Protein AF-A0A0C1N608-F1 (afdb_monomer_lite)

Radius of gyration: 26.06 Å; chains: 1; bounding box: 68×28×76 Å

pLDDT: mean 88.12, std 13.04, range [42.34, 97.75]

Secondary structure (DSSP, 8-state):
--SHHHHHHHHHHHHHT-HHHHHHHHHHHHS---HHHHHHHHHTT-HHHHHHHHHHHHHHHHHHHHHHTT-TT-----TTSHHHHHHHHHHTTPPPPHHHHHHHHHTT-HHHHHHHHHHHHHHHHHHHHHHHHTT-TT-----TTSHHHHHHHHHHTTPPPPHHHHHHH-

Organism: NCBI:txid1479485

Structure (mmCIF, N/CA/C/O backbone):
data_AF-A0A0C1N608-F1
#
_entry.id   AF-A0A0C1N608-F1
#
loop_
_atom_site.group_PDB
_atom_site.id
_atom_site.type_symbol
_atom_site.label_atom_id
_atom_site.label_alt_id
_atom_site.label_comp_id
_atom_site.label_asym_id
_atom_site.label_entity_id
_atom_site.label_seq_id
_atom_site.pdbx_PDB_ins_code
_atom_site.Cartn_x
_atom_site.Cartn_y
_atom_site.Cartn_z
_atom_site.occupancy
_atom_site.B_iso_or_equiv
_atom_site.auth_seq_id
_atom_site.auth_comp_id
_atom_site.auth_asym_id
_atom_site.auth_atom_id
_atom_site.pdbx_PDB_model_num
ATOM 1 N N . MET A 1 1 ? 50.175 -2.760 -46.687 1.00 42.34 1 MET A N 1
ATOM 2 C CA . MET A 1 1 ? 48.705 -2.755 -46.517 1.00 42.34 1 MET A CA 1
ATOM 3 C C . MET A 1 1 ? 48.323 -3.323 -45.147 1.00 42.34 1 MET A C 1
ATOM 5 O O . MET A 1 1 ? 47.854 -4.443 -45.086 1.00 42.34 1 MET A O 1
ATOM 9 N N . ILE A 1 2 ? 48.534 -2.587 -44.047 1.00 48.12 2 ILE A N 1
ATOM 10 C CA . ILE A 1 2 ? 47.908 -2.868 -42.734 1.00 48.12 2 ILE A CA 1
ATOM 11 C C . ILE A 1 2 ? 47.772 -1.521 -42.003 1.00 48.12 2 ILE A C 1
ATOM 13 O O . ILE A 1 2 ? 48.530 -1.207 -41.098 1.00 48.12 2 ILE A O 1
ATOM 17 N N . SER A 1 3 ? 46.883 -0.650 -42.475 1.00 51.06 3 SER A N 1
ATOM 18 C CA . SER A 1 3 ? 46.590 0.629 -41.795 1.00 51.06 3 SER A CA 1
ATOM 19 C C . SER A 1 3 ? 45.086 0.836 -41.568 1.00 51.06 3 SER A C 1
ATOM 21 O O . SER A 1 3 ? 44.701 1.569 -40.665 1.00 51.06 3 SER A O 1
ATOM 23 N N . GLY A 1 4 ? 44.231 0.085 -42.275 1.00 46.41 4 GLY A N 1
ATOM 24 C CA . GLY A 1 4 ? 42.777 0.117 -42.088 1.00 46.41 4 GLY A CA 1
ATOM 25 C C . GLY A 1 4 ? 42.287 -0.533 -40.787 1.00 46.41 4 GLY A C 1
ATOM 26 O O . GLY A 1 4 ? 41.421 0.031 -40.135 1.00 46.41 4 GLY A O 1
ATOM 27 N N . CYS A 1 5 ? 42.855 -1.665 -40.344 1.00 47.38 5 CYS A N 1
ATOM 28 C CA . CYS A 1 5 ? 42.335 -2.367 -39.155 1.00 47.38 5 CYS A CA 1
ATOM 29 C C . CYS A 1 5 ? 42.515 -1.588 -37.841 1.00 47.38 5 CYS A C 1
ATOM 31 O O . CYS A 1 5 ? 41.663 -1.678 -36.965 1.00 47.38 5 CYS A O 1
ATOM 33 N N . SER A 1 6 ? 43.587 -0.802 -37.696 1.00 50.84 6 SER A N 1
ATOM 34 C CA . SER A 1 6 ? 43.876 -0.062 -36.454 1.00 50.84 6 SER A CA 1
ATOM 35 C C . SER A 1 6 ? 42.836 1.029 -36.166 1.00 50.84 6 SER A C 1
ATOM 37 O O . SER A 1 6 ? 42.418 1.212 -35.026 1.00 50.84 6 SER A O 1
ATOM 39 N N . HIS A 1 7 ? 42.350 1.711 -37.208 1.00 52.78 7 HIS A N 1
ATOM 40 C CA . HIS A 1 7 ? 41.366 2.784 -37.060 1.00 52.78 7 HIS A CA 1
ATOM 41 C C . HIS A 1 7 ? 39.983 2.263 -36.647 1.00 52.78 7 HIS A C 1
ATOM 43 O O . HIS A 1 7 ? 39.346 2.855 -35.779 1.00 52.78 7 HIS A O 1
ATOM 49 N N . TYR A 1 8 ? 39.554 1.128 -37.209 1.00 49.97 8 TYR A N 1
ATOM 50 C CA . TYR A 1 8 ? 38.302 0.472 -36.821 1.00 49.97 8 TYR A CA 1
ATOM 51 C C . TYR A 1 8 ? 38.363 -0.072 -35.391 1.00 49.97 8 TYR A C 1
ATOM 53 O O . TYR A 1 8 ? 37.430 0.144 -34.626 1.00 49.97 8 TYR A O 1
ATOM 61 N N . TRP A 1 9 ? 39.477 -0.695 -34.990 1.00 48.28 9 TRP A N 1
ATOM 62 C CA . TRP A 1 9 ? 39.659 -1.168 -33.613 1.00 48.28 9 TRP A CA 1
ATOM 63 C C . TRP A 1 9 ? 39.691 -0.028 -32.592 1.00 48.28 9 TRP A C 1
ATOM 65 O O . TRP A 1 9 ? 39.096 -0.158 -31.528 1.00 48.28 9 TRP A O 1
ATOM 75 N N . ASN A 1 10 ? 40.335 1.098 -32.907 1.00 53.41 10 ASN A N 1
ATOM 76 C CA . ASN A 1 10 ? 40.374 2.255 -32.010 1.00 53.41 10 ASN A CA 1
ATOM 77 C C . ASN A 1 10 ? 39.026 2.986 -31.929 1.00 53.41 10 ASN A C 1
ATOM 79 O O . ASN A 1 10 ? 38.662 3.434 -30.847 1.00 53.41 10 ASN A O 1
ATOM 83 N N . SER A 1 11 ? 38.266 3.059 -33.029 1.00 53.66 11 SER A N 1
ATOM 84 C CA . SER A 1 11 ? 36.891 3.579 -33.014 1.00 53.66 11 SER A CA 1
ATOM 85 C C . SER A 1 11 ? 35.985 2.700 -32.152 1.00 53.66 11 SER A C 1
ATOM 87 O O . SER A 1 11 ? 35.368 3.194 -31.220 1.00 53.66 11 SER A O 1
ATOM 89 N N . PHE A 1 12 ? 36.004 1.381 -32.375 1.00 51.09 12 PHE A N 1
ATOM 90 C CA . PHE A 1 12 ? 35.199 0.422 -31.614 1.00 51.09 12 PHE A CA 1
ATOM 91 C C . PHE A 1 12 ? 35.572 0.409 -30.121 1.00 51.09 12 PHE A C 1
ATOM 93 O O . PHE A 1 12 ? 34.712 0.321 -29.251 1.00 51.09 12 PHE A O 1
ATOM 100 N N . LYS A 1 13 ? 36.865 0.547 -29.798 1.00 51.59 13 LYS A N 1
ATOM 101 C CA . LYS A 1 13 ? 37.354 0.627 -28.414 1.00 51.59 13 LYS A CA 1
ATOM 102 C C . LYS A 1 13 ? 36.967 1.942 -27.732 1.00 51.59 13 LYS A C 1
ATOM 104 O O . LYS A 1 13 ? 36.634 1.913 -26.551 1.00 51.59 13 LYS A O 1
ATOM 109 N N . ASN A 1 14 ? 36.977 3.066 -28.451 1.00 54.94 14 ASN A N 1
ATOM 110 C CA . ASN A 1 14 ? 36.457 4.344 -27.950 1.00 54.94 14 ASN A CA 1
ATOM 111 C C . ASN A 1 14 ? 34.937 4.314 -27.739 1.00 54.94 14 ASN A C 1
ATOM 113 O O . ASN A 1 14 ? 34.469 4.875 -26.753 1.00 54.94 14 ASN A O 1
ATOM 117 N N . ASP A 1 15 ? 34.188 3.614 -28.594 1.00 53.94 15 ASP A N 1
ATOM 118 C CA . ASP A 1 15 ? 32.735 3.460 -28.451 1.00 53.94 15 ASP A CA 1
ATOM 119 C C . ASP A 1 15 ? 32.360 2.605 -27.226 1.00 53.94 15 ASP A C 1
ATOM 121 O O . ASP A 1 15 ? 31.446 2.963 -26.490 1.00 53.94 15 ASP A O 1
ATOM 125 N N . ILE A 1 16 ? 33.115 1.536 -26.927 1.00 53.00 16 ILE A N 1
ATOM 126 C CA . ILE A 1 16 ? 32.916 0.711 -25.713 1.00 53.00 16 ILE A CA 1
ATOM 127 C C . ILE A 1 16 ? 33.432 1.418 -24.445 1.00 53.00 16 ILE A C 1
ATOM 129 O O . ILE A 1 16 ? 32.954 1.153 -23.344 1.00 53.00 16 ILE A O 1
ATOM 133 N N . SER A 1 17 ? 34.401 2.330 -24.584 1.00 59.66 17 SER A N 1
ATOM 134 C CA . SER A 1 17 ? 34.925 3.128 -23.464 1.00 59.66 17 SER A CA 1
ATOM 135 C C . SER A 1 17 ? 34.039 4.332 -23.135 1.00 59.66 17 SER A C 1
ATOM 137 O O . SER A 1 17 ? 34.323 5.047 -22.176 1.00 59.66 17 SER A O 1
ATOM 139 N N . ASN A 1 18 ? 32.983 4.571 -23.920 1.00 80.06 18 ASN A N 1
ATOM 140 C CA . ASN A 1 18 ? 31.994 5.595 -23.639 1.00 80.06 18 ASN A CA 1
ATOM 141 C C . ASN A 1 18 ? 31.070 5.108 -22.507 1.00 80.06 18 ASN A C 1
ATOM 143 O O . ASN A 1 18 ? 30.317 4.151 -22.717 1.00 80.06 18 ASN A O 1
ATOM 147 N N . PRO A 1 19 ? 31.068 5.765 -21.330 1.00 83.88 19 PRO A N 1
ATOM 148 C CA . PRO A 1 19 ? 30.189 5.386 -20.227 1.00 83.88 19 PRO A CA 1
ATOM 149 C C . PRO A 1 19 ? 28.715 5.339 -20.640 1.00 83.88 19 PRO A C 1
ATOM 151 O O . PRO A 1 19 ? 27.986 4.468 -20.180 1.00 83.88 19 PRO A O 1
ATOM 154 N N . LEU A 1 20 ? 28.288 6.196 -21.578 1.00 87.06 20 LEU A N 1
ATOM 155 C CA . LEU A 1 20 ? 26.924 6.184 -22.104 1.00 87.06 20 LEU A CA 1
ATOM 156 C C . LEU A 1 20 ? 26.579 4.859 -22.792 1.00 87.06 20 LEU A C 1
ATOM 158 O O . LEU A 1 20 ? 25.493 4.331 -22.581 1.00 87.06 20 LEU A O 1
ATOM 162 N N . PHE A 1 21 ? 27.487 4.304 -23.599 1.00 86.44 21 PHE A N 1
ATOM 163 C CA . PHE A 1 21 ? 27.240 3.036 -24.288 1.00 86.44 21 PHE A CA 1
ATOM 164 C C . PHE A 1 21 ? 27.096 1.887 -23.288 1.00 86.44 21 PHE A C 1
ATOM 166 O O . PHE A 1 21 ? 26.154 1.104 -23.386 1.00 86.44 21 PHE A O 1
ATOM 173 N N . ALA A 1 22 ? 27.986 1.823 -22.292 1.00 87.62 22 ALA A N 1
ATOM 174 C CA . ALA A 1 22 ? 27.921 0.817 -21.236 1.00 87.62 22 ALA A CA 1
ATOM 175 C C . ALA A 1 22 ? 26.617 0.919 -20.423 1.00 87.62 22 ALA A C 1
ATOM 177 O O . ALA A 1 22 ? 25.957 -0.094 -20.193 1.00 87.62 22 ALA A O 1
ATOM 178 N N . ILE A 1 23 ? 26.214 2.141 -20.058 1.00 89.50 23 ILE A N 1
ATOM 179 C CA . ILE A 1 23 ? 24.970 2.419 -19.330 1.00 89.50 23 ILE A CA 1
ATOM 180 C C . ILE A 1 23 ? 23.744 1.995 -20.148 1.00 89.50 23 ILE A C 1
ATOM 182 O O . ILE A 1 23 ? 22.886 1.279 -19.639 1.00 89.50 23 ILE A O 1
ATOM 186 N N . LEU A 1 24 ? 23.658 2.387 -21.422 1.00 87.62 24 LEU A N 1
ATOM 187 C CA . LEU A 1 24 ? 22.518 2.040 -22.278 1.00 87.62 24 LEU A CA 1
ATOM 188 C C . LEU A 1 24 ? 22.445 0.538 -22.566 1.00 87.62 24 LEU A C 1
ATOM 190 O O . LEU A 1 24 ? 21.356 -0.033 -22.583 1.00 87.62 24 LEU A O 1
ATOM 194 N N . TRP A 1 25 ? 23.594 -0.113 -22.765 1.00 87.69 25 TRP A N 1
ATOM 195 C CA . TRP A 1 25 ? 23.657 -1.563 -22.928 1.00 87.69 25 TRP A CA 1
ATOM 196 C C . TRP A 1 25 ? 23.127 -2.285 -21.689 1.00 87.69 25 TRP A C 1
ATOM 198 O O . TRP A 1 25 ? 22.285 -3.174 -21.807 1.00 87.69 25 TRP A O 1
ATOM 208 N N . LYS A 1 26 ? 23.585 -1.875 -20.502 1.00 88.88 26 LYS A N 1
ATOM 209 C CA . LYS A 1 26 ? 23.128 -2.433 -19.230 1.00 88.88 26 LYS A CA 1
ATOM 210 C C . LYS A 1 26 ? 21.639 -2.191 -19.010 1.00 88.88 26 LYS A C 1
ATOM 212 O O . LYS A 1 26 ? 20.926 -3.132 -18.686 1.00 88.88 26 LYS A O 1
ATOM 217 N N . LEU A 1 27 ? 21.149 -0.979 -19.273 1.00 87.44 27 LEU A N 1
ATOM 218 C CA . LEU A 1 27 ? 19.721 -0.672 -19.197 1.00 87.44 27 LEU A CA 1
ATOM 219 C C . LEU A 1 27 ? 18.900 -1.595 -20.108 1.00 87.44 27 LEU A C 1
ATOM 221 O O . LEU A 1 27 ? 17.879 -2.120 -19.682 1.00 87.44 27 LEU A O 1
ATOM 225 N N . ASN A 1 28 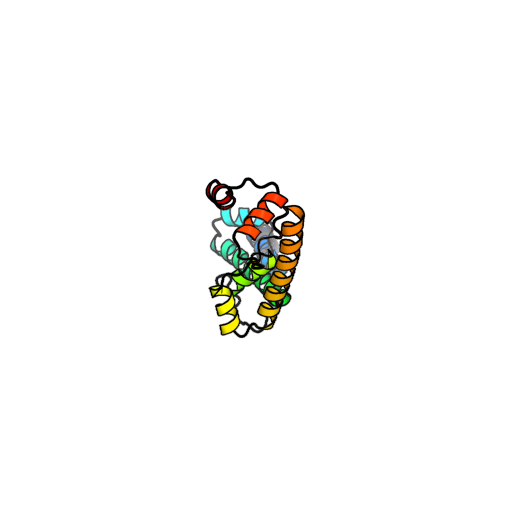? 19.359 -1.843 -21.335 1.00 85.50 28 ASN A N 1
ATOM 226 C CA . ASN A 1 28 ? 18.678 -2.744 -22.265 1.00 85.50 28 ASN A CA 1
ATOM 227 C C . ASN A 1 28 ? 18.742 -4.226 -21.839 1.00 85.50 28 ASN A C 1
ATOM 229 O O . ASN A 1 28 ? 17.839 -4.992 -22.160 1.00 85.50 28 ASN A O 1
ATOM 233 N N . ALA A 1 29 ? 19.809 -4.646 -21.155 1.00 87.00 29 ALA A N 1
ATOM 234 C CA . ALA A 1 29 ? 20.010 -6.037 -20.746 1.00 87.00 29 ALA A CA 1
ATOM 235 C C . ALA A 1 29 ? 19.343 -6.382 -19.402 1.00 87.00 29 ALA A C 1
ATOM 237 O O . ALA A 1 29 ? 18.780 -7.464 -19.252 1.00 87.00 29 ALA A O 1
ATOM 238 N N . GLU A 1 30 ? 19.427 -5.477 -18.429 1.00 82.81 30 GLU A N 1
ATOM 239 C CA . GLU A 1 30 ? 19.076 -5.715 -17.023 1.00 82.81 30 GLU A CA 1
ATOM 240 C C . GLU A 1 30 ? 17.885 -4.867 -16.558 1.00 82.81 30 GLU A C 1
ATOM 242 O O . GLU A 1 30 ? 17.333 -5.123 -15.490 1.00 82.81 30 GLU A O 1
ATOM 247 N N . ASN A 1 31 ? 17.468 -3.869 -17.346 1.00 81.19 31 ASN A N 1
ATOM 248 C CA . ASN A 1 31 ? 16.376 -2.947 -17.021 1.00 81.19 31 ASN A CA 1
ATOM 249 C C . ASN A 1 31 ? 16.572 -2.175 -15.700 1.00 81.19 31 ASN A C 1
ATOM 251 O O . ASN A 1 31 ? 15.596 -1.735 -15.095 1.00 81.19 31 ASN A O 1
ATOM 255 N N . GLN A 1 32 ? 17.822 -2.045 -15.241 1.00 82.50 32 GLN A N 1
ATOM 256 C CA . GLN A 1 32 ? 18.200 -1.408 -13.979 1.00 82.50 32 GLN A CA 1
ATOM 257 C C . GLN A 1 32 ? 19.562 -0.721 -14.105 1.00 82.50 32 GLN A C 1
ATOM 259 O O . GLN A 1 32 ? 20.474 -1.242 -14.750 1.00 82.50 32 GLN A O 1
ATOM 264 N N . LEU A 1 33 ? 19.706 0.428 -13.443 1.00 88.12 33 LEU A N 1
ATOM 265 C CA . LEU A 1 33 ? 20.971 1.142 -13.278 1.00 88.12 33 LEU A CA 1
ATOM 266 C C . LEU A 1 33 ? 21.276 1.333 -11.791 1.00 88.12 33 LEU A C 1
ATOM 268 O O . LEU A 1 33 ? 20.376 1.372 -10.956 1.00 88.12 33 LEU A O 1
ATOM 272 N N . ASN A 1 34 ? 22.554 1.459 -11.450 1.00 89.94 34 ASN A N 1
ATOM 273 C CA . ASN A 1 34 ? 22.961 1.832 -10.100 1.00 89.94 34 ASN A CA 1
ATOM 274 C C . ASN A 1 34 ? 22.959 3.362 -9.919 1.00 89.94 34 ASN A C 1
ATOM 276 O O . ASN A 1 34 ? 22.812 4.132 -10.869 1.00 89.94 34 ASN A O 1
ATOM 280 N N . HIS A 1 35 ? 23.133 3.798 -8.671 1.00 90.44 35 HIS A N 1
ATOM 281 C CA . HIS A 1 35 ? 23.119 5.215 -8.313 1.00 90.44 35 HIS A CA 1
ATOM 282 C C . HIS A 1 35 ? 24.153 6.039 -9.096 1.00 90.44 35 HIS A C 1
ATOM 284 O O . HIS A 1 35 ? 23.810 7.094 -9.626 1.00 90.44 35 HIS A O 1
ATOM 290 N N . ASP A 1 36 ? 25.383 5.538 -9.229 1.00 91.25 36 ASP A N 1
ATOM 291 C CA . ASP A 1 36 ? 26.470 6.253 -9.906 1.00 91.25 36 ASP A CA 1
ATOM 292 C C . ASP A 1 36 ? 26.185 6.440 -11.404 1.00 91.25 36 ASP A C 1
ATOM 294 O O . ASP A 1 36 ? 26.468 7.494 -11.971 1.00 91.25 36 ASP A O 1
ATOM 298 N N . GLU A 1 37 ? 25.580 5.442 -12.051 1.00 92.00 37 GLU A N 1
ATOM 299 C CA . GLU A 1 37 ? 25.161 5.498 -13.454 1.00 92.00 37 GLU A CA 1
ATOM 300 C C . GLU A 1 37 ? 24.043 6.536 -13.660 1.00 92.00 37 GLU A C 1
ATOM 302 O O . GLU A 1 37 ? 24.092 7.316 -14.612 1.00 92.00 37 GLU A O 1
ATOM 307 N N . ILE A 1 38 ? 23.071 6.608 -12.743 1.00 91.00 38 ILE A N 1
ATOM 308 C CA . ILE A 1 38 ? 21.998 7.615 -12.772 1.00 91.00 38 ILE A CA 1
ATOM 309 C C . ILE A 1 38 ? 22.562 9.027 -12.550 1.00 91.00 38 ILE A C 1
ATOM 311 O O . ILE A 1 38 ? 22.216 9.956 -13.285 1.00 91.00 38 ILE A O 1
ATOM 315 N N . GLU A 1 39 ? 23.455 9.209 -11.575 1.00 93.25 39 GLU A N 1
ATOM 316 C CA . GLU A 1 39 ? 24.104 10.502 -11.321 1.00 93.25 39 GLU A CA 1
ATOM 317 C C . GLU A 1 39 ? 25.000 10.933 -12.488 1.00 93.25 39 GLU A C 1
ATOM 319 O O . GLU A 1 39 ? 25.048 12.119 -12.840 1.00 93.25 39 GLU A O 1
ATOM 324 N N . TRP A 1 40 ? 25.643 9.978 -13.166 1.00 94.19 40 TRP A N 1
ATOM 325 C CA . TRP A 1 40 ? 26.372 10.244 -14.400 1.00 94.19 40 TRP A CA 1
ATOM 326 C C . TRP A 1 40 ? 25.437 10.761 -15.503 1.00 94.19 40 TRP A C 1
ATOM 328 O O . TRP A 1 40 ? 25.751 11.771 -16.137 1.00 94.19 40 TRP A O 1
ATOM 338 N N . LEU A 1 41 ? 24.267 10.139 -15.706 1.00 93.31 41 LEU A N 1
ATOM 339 C CA . LEU A 1 41 ? 23.273 10.600 -16.688 1.00 93.31 41 LEU A CA 1
ATOM 340 C C . LEU A 1 41 ? 22.786 12.026 -16.382 1.00 93.31 41 LEU A C 1
ATOM 342 O O . LEU A 1 41 ? 22.734 12.861 -17.289 1.00 93.31 41 LEU A O 1
ATOM 346 N N . LYS A 1 42 ? 22.491 12.337 -15.112 1.00 92.69 42 LYS A N 1
ATOM 347 C CA . LYS A 1 42 ? 22.100 13.691 -14.673 1.00 92.69 42 LYS A CA 1
ATOM 348 C C . LYS A 1 42 ? 23.203 14.715 -14.931 1.00 92.69 42 LYS A C 1
ATOM 350 O O . LYS A 1 42 ? 22.937 15.779 -15.489 1.00 92.69 42 LYS A O 1
ATOM 355 N N . SER A 1 43 ? 24.444 14.375 -14.582 1.00 94.12 43 SER A N 1
ATOM 356 C CA . SER A 1 43 ? 25.617 15.238 -14.783 1.00 94.12 43 SER A CA 1
ATOM 357 C C . SER A 1 43 ? 25.875 15.541 -16.263 1.00 94.12 43 SER A C 1
ATOM 359 O O . SER A 1 43 ? 26.367 16.615 -16.602 1.00 94.12 43 SER A O 1
ATOM 361 N N . ASN A 1 44 ? 25.486 14.622 -17.151 1.00 93.12 44 ASN A N 1
ATOM 362 C CA . ASN A 1 44 ? 25.560 14.781 -18.603 1.00 93.12 44 ASN A CA 1
ATOM 363 C C . ASN A 1 44 ? 24.256 15.318 -19.228 1.00 93.12 44 ASN A C 1
ATOM 365 O O . ASN A 1 44 ? 24.107 15.289 -20.447 1.00 93.12 44 ASN A O 1
ATOM 369 N N . GLN A 1 45 ? 23.325 15.835 -18.416 1.00 93.00 45 GLN A N 1
ATOM 370 C CA . GLN A 1 45 ? 22.059 16.451 -18.844 1.00 93.00 45 GLN A CA 1
ATOM 371 C C . GLN A 1 45 ? 21.108 15.507 -19.602 1.00 93.00 45 GLN A C 1
ATOM 373 O O . GLN A 1 45 ? 20.208 15.953 -20.316 1.00 93.00 45 GLN A O 1
ATOM 378 N N . LEU A 1 46 ? 21.248 14.193 -19.416 1.00 92.94 46 LEU A N 1
ATOM 379 C CA . LEU A 1 46 ? 20.402 13.171 -20.040 1.00 92.94 46 LEU A CA 1
ATOM 380 C C . LEU A 1 46 ? 19.133 12.914 -19.213 1.00 92.94 46 LEU A C 1
ATOM 382 O O . LEU A 1 46 ? 18.773 11.775 -18.921 1.00 92.94 46 LEU A O 1
ATOM 386 N N . PHE A 1 47 ? 18.438 13.989 -18.831 1.00 91.75 47 PHE A N 1
ATOM 387 C CA . PHE A 1 47 ? 17.274 13.931 -17.941 1.00 91.75 47 PHE A CA 1
ATOM 388 C C . PHE A 1 47 ? 16.113 13.120 -18.517 1.00 91.75 47 PHE A C 1
ATOM 390 O O . PHE A 1 47 ? 15.452 12.407 -17.774 1.00 91.75 47 PHE A O 1
ATOM 397 N N . ALA A 1 48 ? 15.891 13.172 -19.834 1.00 91.69 48 ALA A N 1
ATOM 398 C CA . ALA A 1 48 ? 14.852 12.371 -20.484 1.00 91.69 48 ALA A CA 1
ATOM 399 C C . ALA A 1 48 ? 15.081 10.863 -20.286 1.00 91.69 48 ALA A C 1
ATOM 401 O O . ALA A 1 48 ? 14.136 10.124 -20.028 1.00 91.69 48 ALA A O 1
ATOM 402 N N . THR A 1 49 ? 16.340 10.418 -20.344 1.00 89.25 49 THR A N 1
ATOM 403 C CA . THR A 1 49 ? 16.712 9.024 -20.074 1.00 89.25 49 THR A CA 1
ATOM 404 C C . THR A 1 49 ? 16.471 8.666 -18.611 1.00 89.25 49 THR A C 1
ATOM 406 O O . THR A 1 49 ? 15.933 7.603 -18.334 1.00 89.25 49 THR A O 1
ATOM 409 N N . VAL A 1 50 ? 16.820 9.557 -17.676 1.00 90.44 50 VAL A N 1
ATOM 410 C CA . VAL A 1 50 ? 16.569 9.346 -16.239 1.00 90.44 50 VAL A CA 1
ATOM 411 C C . VAL A 1 50 ? 15.070 9.210 -15.958 1.00 90.44 50 VAL A C 1
ATOM 413 O O . VAL A 1 50 ? 14.669 8.246 -15.319 1.00 90.44 50 VAL A O 1
ATOM 416 N N . ILE A 1 51 ? 14.244 10.105 -16.508 1.00 90.88 51 ILE A N 1
ATOM 417 C CA . ILE A 1 51 ? 12.779 10.055 -16.367 1.00 90.88 51 ILE A CA 1
ATOM 418 C C . ILE A 1 51 ? 12.225 8.738 -16.920 1.00 90.88 51 ILE A C 1
ATOM 420 O O . ILE A 1 51 ? 11.430 8.082 -16.257 1.00 90.88 51 ILE A O 1
ATOM 424 N N . MET A 1 52 ? 12.676 8.314 -18.105 1.00 89.56 52 MET A N 1
ATOM 425 C CA . MET A 1 52 ? 12.252 7.044 -18.700 1.00 89.56 52 MET A CA 1
ATOM 426 C C . MET A 1 52 ? 12.577 5.847 -17.790 1.00 89.56 52 MET A C 1
ATOM 428 O O . MET A 1 52 ? 11.747 4.956 -17.636 1.00 89.56 52 MET A O 1
ATOM 432 N N . ILE A 1 53 ? 13.762 5.823 -17.173 1.00 89.75 53 ILE A N 1
ATOM 433 C CA . ILE A 1 53 ? 14.166 4.748 -16.252 1.00 89.75 53 ILE A CA 1
ATOM 434 C C . ILE A 1 53 ? 13.278 4.743 -15.005 1.00 89.75 53 ILE A C 1
ATOM 436 O O . ILE A 1 53 ? 12.765 3.692 -14.627 1.00 89.75 53 ILE A O 1
ATOM 440 N N . GLU A 1 54 ? 13.050 5.909 -14.399 1.00 89.00 54 GLU A N 1
ATOM 441 C CA . GLU A 1 54 ? 12.171 6.048 -13.233 1.00 89.00 54 GLU A CA 1
ATOM 442 C C . GLU A 1 54 ? 10.736 5.592 -13.555 1.00 89.00 54 GLU A C 1
ATOM 444 O O . GLU A 1 54 ? 10.114 4.868 -12.775 1.00 89.00 54 GLU A O 1
ATOM 449 N N . GLU A 1 55 ? 10.211 5.941 -14.733 1.00 89.50 55 GLU A N 1
ATOM 450 C CA . GLU A 1 55 ? 8.903 5.471 -15.199 1.00 89.50 55 GLU A CA 1
ATOM 451 C C . GLU A 1 55 ? 8.863 3.949 -15.375 1.00 89.50 55 GLU A C 1
ATOM 453 O O . GLU A 1 55 ? 7.891 3.310 -14.965 1.00 89.50 55 GLU A O 1
ATOM 458 N N . MET A 1 56 ? 9.916 3.350 -15.938 1.00 88.31 56 MET A N 1
ATOM 459 C CA . MET A 1 56 ? 10.025 1.897 -16.090 1.00 88.31 56 MET A CA 1
ATOM 460 C C . MET A 1 56 ? 10.035 1.189 -14.732 1.00 88.31 56 MET A C 1
ATOM 462 O O . MET A 1 56 ? 9.334 0.192 -14.557 1.00 88.31 56 MET A O 1
ATOM 466 N N . GLU A 1 57 ? 10.771 1.710 -13.749 1.00 88.50 57 GLU A N 1
ATOM 467 C CA . GLU A 1 57 ? 10.778 1.169 -12.386 1.00 88.50 57 GLU A CA 1
ATOM 468 C C . GLU A 1 57 ? 9.395 1.256 -11.730 1.00 88.50 57 GLU A C 1
ATOM 470 O O . GLU A 1 57 ? 8.922 0.277 -11.145 1.00 88.50 57 GLU A O 1
ATOM 475 N N . LEU A 1 58 ? 8.704 2.392 -11.868 1.00 90.12 58 LEU A N 1
ATOM 476 C CA . LEU A 1 58 ? 7.348 2.559 -11.343 1.00 90.12 58 LEU A CA 1
ATOM 477 C C . LEU A 1 58 ? 6.350 1.607 -12.013 1.00 90.12 58 LEU A C 1
ATOM 479 O O . LEU A 1 58 ? 5.486 1.054 -11.334 1.00 90.12 58 LEU A O 1
ATOM 483 N N . GLN A 1 59 ? 6.476 1.368 -13.320 1.00 91.62 59 GLN A N 1
ATOM 484 C CA . GLN A 1 59 ? 5.649 0.393 -14.036 1.00 91.62 59 GLN A CA 1
ATOM 485 C C . GLN A 1 59 ? 5.892 -1.036 -13.537 1.00 91.62 59 GLN A C 1
ATOM 487 O O . GLN A 1 59 ? 4.931 -1.779 -13.335 1.00 91.62 59 GLN A O 1
ATOM 492 N N . GLN A 1 60 ? 7.148 -1.415 -13.283 1.00 90.94 60 GLN A N 1
ATOM 493 C CA . GLN A 1 60 ? 7.486 -2.729 -12.722 1.00 90.94 60 GLN A CA 1
ATOM 494 C C . GLN A 1 60 ? 6.922 -2.906 -11.308 1.00 90.94 60 GLN A C 1
ATOM 496 O O . GLN A 1 60 ? 6.307 -3.929 -11.004 1.00 90.94 60 GLN A O 1
ATOM 501 N N . GLN A 1 61 ? 7.052 -1.885 -10.455 1.00 92.12 61 GLN A N 1
ATOM 502 C CA . GLN A 1 61 ? 6.422 -1.880 -9.132 1.00 92.12 61 GLN A CA 1
ATOM 503 C C . GLN A 1 61 ? 4.901 -2.020 -9.245 1.00 92.12 61 GLN A C 1
ATOM 505 O O . GLN A 1 61 ? 4.288 -2.795 -8.511 1.00 92.12 61 GLN A O 1
ATOM 510 N N . PHE A 1 62 ? 4.282 -1.305 -10.185 1.00 94.50 62 PHE A N 1
ATOM 511 C CA . PHE A 1 62 ? 2.842 -1.366 -10.380 1.00 94.50 62 PHE A CA 1
ATOM 512 C C . PHE A 1 62 ? 2.377 -2.741 -10.881 1.00 94.50 62 PHE A C 1
ATOM 514 O O . PHE A 1 62 ? 1.362 -3.246 -10.403 1.00 94.50 62 PHE A O 1
ATOM 521 N N . LEU A 1 63 ? 3.129 -3.387 -11.776 1.00 94.19 63 LEU A N 1
ATOM 522 C CA . LEU A 1 63 ? 2.872 -4.766 -12.203 1.00 94.19 63 LEU A CA 1
ATOM 523 C C . LEU A 1 63 ? 2.900 -5.735 -11.017 1.00 94.19 63 LEU A C 1
ATOM 525 O O . LEU A 1 63 ? 1.927 -6.461 -10.807 1.00 94.19 63 LEU A O 1
ATOM 529 N N . ALA A 1 64 ? 3.952 -5.680 -10.196 1.00 94.94 64 ALA A N 1
ATOM 530 C CA . ALA A 1 64 ? 4.074 -6.522 -9.008 1.00 94.94 64 ALA A CA 1
ATOM 531 C C . ALA A 1 64 ? 2.913 -6.302 -8.021 1.00 94.94 64 ALA A C 1
ATOM 533 O O . ALA A 1 64 ? 2.351 -7.254 -7.477 1.00 94.94 64 ALA A O 1
ATOM 534 N N . LEU A 1 65 ? 2.496 -5.046 -7.826 1.00 96.50 65 LEU A N 1
ATOM 535 C CA . LEU A 1 65 ? 1.331 -4.712 -7.008 1.00 96.50 65 LEU A CA 1
ATOM 536 C C . LEU A 1 65 ? 0.036 -5.285 -7.598 1.00 96.50 65 LEU A C 1
ATOM 538 O O . LEU A 1 65 ? -0.774 -5.855 -6.868 1.00 96.50 65 LEU A O 1
ATOM 542 N N . LYS A 1 66 ? -0.176 -5.175 -8.913 1.00 95.75 66 LYS A N 1
ATOM 543 C CA . LYS A 1 66 ? -1.372 -5.721 -9.574 1.00 95.75 66 LYS A CA 1
ATOM 544 C C . LYS A 1 66 ? -1.455 -7.233 -9.433 1.00 95.75 66 LYS A C 1
ATOM 546 O O . LYS A 1 66 ? -2.549 -7.747 -9.221 1.00 95.75 66 LYS A O 1
ATOM 551 N N . GLU A 1 67 ? -0.330 -7.933 -9.520 1.00 96.25 67 GLU A N 1
ATOM 552 C CA . GLU A 1 67 ? -0.273 -9.370 -9.252 1.00 96.25 67 GLU A CA 1
ATOM 553 C C . GLU A 1 67 ? -0.621 -9.676 -7.793 1.00 96.25 67 GLU A C 1
ATOM 555 O O . GLU A 1 67 ? -1.545 -10.449 -7.536 1.00 96.25 67 GLU A O 1
ATOM 560 N N . LYS A 1 68 ? 0.047 -9.007 -6.844 1.00 97.50 68 LYS A N 1
ATOM 561 C CA . LYS A 1 68 ? -0.157 -9.197 -5.400 1.00 97.50 68 LYS A CA 1
ATOM 562 C C . LYS A 1 68 ? -1.601 -8.951 -4.954 1.00 97.50 68 LYS A C 1
ATOM 564 O O . LYS A 1 68 ? -2.090 -9.646 -4.070 1.00 97.50 68 LYS A O 1
ATOM 569 N N . TYR A 1 69 ? -2.275 -7.972 -5.556 1.00 97.06 69 TYR A N 1
ATOM 570 C CA . TYR A 1 69 ? -3.630 -7.553 -5.187 1.00 97.06 69 TYR A CA 1
ATOM 571 C C . TYR A 1 69 ? -4.705 -7.963 -6.202 1.00 97.06 69 TYR A C 1
ATOM 573 O O . TYR A 1 69 ? -5.805 -7.405 -6.188 1.00 97.06 69 TYR A O 1
ATOM 581 N N . HIS A 1 70 ? -4.400 -8.927 -7.077 1.00 95.75 70 HIS A N 1
ATOM 582 C CA . HIS A 1 70 ? -5.328 -9.502 -8.059 1.00 95.75 70 HIS A CA 1
ATOM 583 C C . HIS A 1 70 ? -6.022 -8.468 -8.971 1.00 95.75 70 HIS A C 1
ATOM 585 O O . HIS A 1 70 ? -7.156 -8.649 -9.411 1.00 95.75 70 HIS A O 1
ATOM 591 N N . ALA A 1 71 ? -5.321 -7.383 -9.304 1.00 94.88 71 ALA A N 1
ATOM 592 C CA . ALA A 1 71 ? -5.789 -6.316 -10.188 1.00 94.88 71 ALA A CA 1
ATOM 593 C C . ALA A 1 71 ? -5.242 -6.446 -11.627 1.00 94.88 71 ALA A C 1
ATOM 595 O O . ALA A 1 71 ? -5.209 -5.477 -12.388 1.00 94.88 71 ALA A O 1
ATOM 596 N N . THR A 1 72 ? -4.810 -7.646 -12.027 1.00 91.62 72 THR A N 1
ATOM 597 C CA . THR A 1 72 ? -4.194 -7.922 -13.341 1.00 91.62 72 THR A CA 1
ATOM 598 C C . THR A 1 72 ? -5.144 -7.721 -14.524 1.00 91.62 72 THR A C 1
ATOM 600 O O . THR A 1 72 ? -4.689 -7.468 -15.634 1.00 91.62 72 THR A O 1
ATOM 603 N N . LYS A 1 73 ? -6.465 -7.765 -14.293 1.00 86.19 73 LYS A N 1
ATOM 604 C CA . LYS A 1 73 ? -7.499 -7.489 -15.311 1.00 86.19 73 LYS A CA 1
ATOM 605 C C . LYS A 1 73 ? -7.534 -6.021 -15.752 1.00 86.19 73 LYS A C 1
ATOM 607 O O . LYS A 1 73 ? -8.093 -5.706 -16.802 1.00 86.19 73 LYS A O 1
ATOM 612 N N . TYR A 1 74 ? -6.973 -5.118 -14.951 1.00 86.44 74 TYR A N 1
ATOM 613 C CA . TYR A 1 74 ? -6.869 -3.710 -15.303 1.00 86.44 74 TYR A CA 1
ATOM 614 C C . TYR A 1 74 ? -5.679 -3.518 -16.246 1.00 86.44 74 TYR A C 1
ATOM 616 O O . TYR A 1 74 ? -4.576 -3.930 -15.912 1.00 86.44 74 TYR A O 1
ATOM 624 N N . HIS A 1 75 ? -5.870 -2.935 -17.429 1.00 83.88 75 HIS A N 1
ATOM 625 C CA . HIS A 1 75 ? -4.834 -2.953 -18.476 1.00 83.88 75 HIS A CA 1
ATOM 626 C C . HIS A 1 75 ? -3.848 -1.787 -18.389 1.00 83.88 75 HIS A C 1
ATOM 628 O O . HIS A 1 75 ? -2.714 -1.919 -18.838 1.00 83.88 75 HIS A O 1
ATOM 634 N N . ASP A 1 76 ? -4.252 -0.665 -17.794 1.00 88.12 76 ASP A N 1
ATOM 635 C CA . ASP A 1 76 ? -3.387 0.506 -17.679 1.00 88.12 76 ASP A CA 1
ATOM 636 C C . ASP A 1 76 ? -2.207 0.216 -16.730 1.00 88.12 76 ASP A C 1
ATOM 638 O O . ASP A 1 76 ? -2.347 -0.462 -15.700 1.00 88.12 76 ASP A O 1
ATOM 642 N N . LEU A 1 77 ? -1.035 0.698 -17.136 1.00 84.75 77 LEU A N 1
ATOM 643 C CA . LEU A 1 77 ? 0.242 0.610 -16.428 1.00 84.75 77 LEU A CA 1
ATOM 644 C C . LEU A 1 77 ? 0.804 1.993 -16.095 1.00 84.75 77 LEU A C 1
ATOM 646 O O . LEU A 1 77 ? 1.890 2.085 -15.533 1.00 84.75 77 LEU A O 1
ATOM 650 N N . SER A 1 78 ? 0.076 3.064 -16.416 1.00 86.75 78 SER A N 1
ATOM 651 C CA . SER A 1 78 ? 0.467 4.419 -16.065 1.00 86.75 78 SER A CA 1
ATOM 652 C C . SER A 1 78 ? 0.703 4.522 -14.555 1.00 86.75 78 SER A C 1
ATOM 654 O O . SER A 1 78 ? -0.204 4.217 -13.770 1.00 86.75 78 SER A O 1
ATOM 656 N N . PRO A 1 79 ? 1.884 4.994 -14.117 1.00 78.94 79 PRO A N 1
ATOM 657 C CA . PRO A 1 79 ? 2.171 5.170 -12.697 1.00 78.94 79 PRO A CA 1
ATOM 658 C C . PRO A 1 79 ? 1.331 6.291 -12.067 1.00 78.94 79 PRO A C 1
ATOM 660 O O . PRO A 1 79 ? 1.272 6.397 -10.843 1.00 78.94 79 PRO A O 1
ATOM 663 N N . TYR A 1 80 ? 0.661 7.101 -12.891 1.00 83.94 80 TYR A N 1
ATOM 664 C CA . TYR A 1 80 ? -0.258 8.161 -12.477 1.00 83.94 80 TYR A CA 1
ATOM 665 C C . TYR A 1 80 ? -1.709 7.682 -12.347 1.00 83.94 80 TYR A C 1
ATOM 667 O O . TYR A 1 80 ? -2.593 8.467 -12.005 1.00 83.94 80 TYR A O 1
ATOM 675 N N . ASN A 1 81 ? -1.982 6.407 -12.634 1.00 90.31 81 ASN A N 1
ATOM 676 C CA . ASN A 1 81 ? -3.315 5.845 -12.499 1.00 90.31 81 ASN A CA 1
ATOM 677 C C . ASN A 1 81 ? -3.724 5.752 -11.011 1.00 90.31 81 ASN A C 1
ATOM 679 O O . ASN A 1 81 ? -2.911 5.304 -10.195 1.00 90.31 81 ASN A O 1
ATOM 683 N N . PRO A 1 82 ? -4.978 6.088 -10.639 1.00 94.00 82 PRO A N 1
ATOM 684 C CA . PRO A 1 82 ? -5.456 5.958 -9.261 1.00 94.00 82 PRO A CA 1
ATOM 685 C C . PRO A 1 82 ? -5.219 4.574 -8.647 1.00 94.00 82 PRO A C 1
ATOM 687 O O . PRO A 1 82 ? -4.876 4.481 -7.470 1.00 94.00 82 PRO A O 1
ATOM 690 N N . LEU A 1 83 ? -5.321 3.501 -9.442 1.00 96.12 83 LEU A N 1
ATOM 691 C CA . LEU A 1 83 ? -5.071 2.140 -8.975 1.00 96.12 83 LEU A CA 1
ATOM 692 C C . LEU A 1 83 ? -3.662 1.977 -8.402 1.00 96.12 83 LEU A C 1
ATOM 694 O O . LEU A 1 83 ? -3.507 1.319 -7.382 1.00 96.12 83 LEU A O 1
ATOM 698 N N . HIS A 1 84 ? -2.640 2.585 -9.004 1.00 94.62 84 HIS A N 1
ATOM 699 C CA . HIS A 1 84 ? -1.272 2.470 -8.500 1.00 94.62 84 HIS A CA 1
ATOM 700 C C . HIS A 1 84 ? -1.152 3.022 -7.072 1.00 94.62 84 HIS A C 1
ATOM 702 O O . HIS A 1 84 ? -0.591 2.360 -6.197 1.00 94.62 84 HIS A O 1
ATOM 708 N N . THR A 1 85 ? -1.756 4.183 -6.810 1.00 94.62 85 THR A N 1
ATOM 709 C CA . THR A 1 85 ? -1.818 4.785 -5.469 1.00 94.62 85 THR A CA 1
ATOM 710 C C . THR A 1 85 ? -2.611 3.919 -4.492 1.00 94.62 85 THR A C 1
ATOM 712 O O . THR A 1 85 ? -2.162 3.694 -3.368 1.00 94.62 85 THR A O 1
ATOM 715 N N . ILE A 1 86 ? -3.754 3.382 -4.925 1.00 97.44 86 ILE A N 1
ATOM 716 C CA . ILE A 1 86 ? -4.597 2.503 -4.106 1.00 97.44 86 ILE A CA 1
ATOM 717 C C . ILE A 1 86 ? -3.831 1.240 -3.701 1.00 97.44 86 ILE A C 1
ATOM 719 O O . ILE A 1 86 ? -3.801 0.880 -2.525 1.00 97.44 86 ILE A O 1
ATOM 723 N N . LEU A 1 87 ? -3.162 0.581 -4.649 1.00 97.19 87 LEU A N 1
ATOM 724 C CA . LEU A 1 87 ? -2.399 -0.630 -4.358 1.00 97.19 87 LEU A CA 1
ATOM 725 C C . LEU A 1 87 ? -1.191 -0.346 -3.459 1.00 97.19 87 LEU A C 1
ATOM 727 O O . LEU A 1 87 ? -0.901 -1.149 -2.577 1.00 97.19 87 LEU A O 1
ATOM 731 N N . LYS A 1 88 ? -0.528 0.809 -3.618 1.00 96.12 88 LYS A N 1
ATOM 732 C CA . LYS A 1 88 ? 0.529 1.250 -2.694 1.00 96.12 88 LYS A CA 1
ATOM 733 C C . LYS A 1 88 ? 0.013 1.399 -1.265 1.00 96.12 88 LYS A C 1
ATOM 735 O O . LYS A 1 88 ? 0.669 0.917 -0.347 1.00 96.12 88 LYS A O 1
ATOM 740 N N . LYS A 1 89 ? -1.171 1.993 -1.072 1.00 97.25 89 LYS A N 1
ATOM 741 C CA . LYS A 1 89 ? -1.798 2.088 0.257 1.00 97.25 89 LYS A CA 1
ATOM 742 C C . LYS A 1 89 ? -2.091 0.712 0.851 1.00 97.25 89 LYS A C 1
ATOM 744 O O . LYS A 1 89 ? -1.795 0.487 2.020 1.00 97.25 89 LYS A O 1
ATOM 749 N N . LEU A 1 90 ? -2.615 -0.223 0.057 1.00 97.44 90 LEU A N 1
ATOM 750 C CA . LEU A 1 90 ? -2.825 -1.598 0.522 1.00 97.44 90 LEU A CA 1
ATOM 751 C C . LEU A 1 90 ? -1.508 -2.268 0.933 1.00 97.44 90 LEU A C 1
ATOM 753 O O . LEU A 1 90 ? -1.483 -3.006 1.919 1.00 97.44 90 LEU A O 1
ATOM 757 N N . ASP A 1 91 ? -0.418 -1.971 0.226 1.00 97.31 91 ASP A N 1
ATOM 758 C CA . ASP A 1 91 ? 0.913 -2.506 0.507 1.00 97.31 91 ASP A CA 1
ATOM 759 C C . ASP A 1 91 ? 1.523 -2.002 1.805 1.00 97.31 91 ASP A C 1
ATOM 761 O O . ASP A 1 91 ? 2.040 -2.788 2.599 1.00 97.31 91 ASP A O 1
ATOM 765 N N . THR A 1 92 ? 1.367 -0.712 2.077 1.00 95.50 92 THR A N 1
ATOM 766 C CA . THR A 1 92 ? 1.805 -0.095 3.331 1.00 95.50 92 THR A CA 1
ATOM 767 C C . THR A 1 92 ? 0.817 -0.311 4.474 1.00 95.50 92 THR A C 1
ATOM 769 O O . THR A 1 92 ? 1.010 0.238 5.558 1.00 95.50 92 THR A O 1
ATOM 772 N N . LYS A 1 93 ? -0.257 -1.086 4.255 1.00 92.62 93 LYS A N 1
ATOM 773 C CA . LYS A 1 93 ? -1.393 -1.214 5.179 1.00 92.62 93 LYS A CA 1
ATOM 774 C C . LYS A 1 93 ? -1.899 0.161 5.627 1.00 92.62 93 LYS A C 1
ATOM 776 O O . LYS A 1 93 ? -2.270 0.344 6.789 1.00 92.62 93 LYS A O 1
ATOM 781 N N . THR A 1 94 ? -1.945 1.121 4.718 1.00 93.38 94 THR A N 1
ATOM 782 C CA . THR A 1 94 ? -2.656 2.385 4.893 1.00 93.38 94 THR A CA 1
ATOM 783 C C . THR A 1 94 ? -4.120 2.173 4.520 1.00 93.38 94 THR A C 1
ATOM 785 O O . THR A 1 94 ? -4.429 1.489 3.544 1.00 93.38 94 THR A O 1
ATOM 788 N N . ARG A 1 95 ? -5.040 2.732 5.311 1.00 93.62 95 ARG A N 1
ATOM 789 C CA . ARG A 1 95 ? -6.473 2.608 5.035 1.00 93.62 95 ARG A CA 1
ATOM 790 C C . ARG A 1 95 ? -6.831 3.344 3.736 1.00 93.62 95 ARG A C 1
ATOM 792 O O . ARG A 1 95 ? -6.293 4.416 3.464 1.00 93.62 95 ARG A O 1
ATOM 799 N N . LEU A 1 96 ? -7.735 2.759 2.954 1.00 96.38 96 LEU A N 1
ATOM 800 C CA . LEU A 1 96 ? -8.315 3.415 1.785 1.00 96.38 96 LEU A CA 1
ATOM 801 C C . LEU A 1 96 ? -9.381 4.430 2.203 1.00 96.38 96 LEU A C 1
ATOM 803 O O . LEU A 1 96 ? -10.108 4.216 3.172 1.00 96.38 96 LEU A O 1
ATOM 807 N N . GLU A 1 97 ? -9.476 5.516 1.452 1.00 94.94 97 GLU A N 1
ATOM 808 C CA . GLU A 1 97 ? -10.550 6.499 1.549 1.00 94.94 97 GLU A CA 1
ATOM 809 C C . GLU A 1 97 ? -11.817 5.981 0.854 1.00 94.94 97 GLU A C 1
ATOM 811 O O . GLU A 1 97 ? -11.753 5.146 -0.051 1.00 94.94 97 GLU A O 1
ATOM 816 N N . ASP A 1 98 ? -12.981 6.515 1.220 1.00 94.12 98 ASP A N 1
ATOM 817 C CA . ASP A 1 98 ? -14.261 6.036 0.679 1.00 94.12 98 ASP A CA 1
ATOM 818 C C . ASP A 1 98 ? -14.334 6.169 -0.853 1.00 94.12 98 ASP A C 1
ATOM 820 O O . ASP A 1 98 ? -14.796 5.253 -1.535 1.00 94.12 98 ASP A O 1
ATOM 824 N N . PHE A 1 99 ? -13.786 7.253 -1.416 1.00 95.88 99 PHE A N 1
ATOM 825 C CA . PHE A 1 99 ? -13.729 7.450 -2.870 1.00 95.88 99 PHE A CA 1
ATOM 826 C C . PHE A 1 99 ? -12.791 6.454 -3.572 1.00 95.88 99 PHE A C 1
ATOM 828 O O . PHE A 1 99 ? -12.998 6.128 -4.739 1.00 95.88 99 PHE A O 1
ATOM 835 N N . GLU A 1 100 ? -11.760 5.953 -2.886 1.00 97.56 100 GLU A N 1
ATOM 836 C CA . GLU A 1 100 ? -10.847 4.938 -3.425 1.00 97.56 100 GLU A CA 1
ATOM 837 C C . GLU A 1 100 ? -11.531 3.570 -3.462 1.00 97.56 100 GLU A C 1
ATOM 839 O O . GLU A 1 100 ? -11.385 2.820 -4.428 1.00 97.56 100 GLU A O 1
ATOM 844 N N . ILE A 1 101 ? -12.332 3.265 -2.439 1.00 96.50 101 ILE A N 1
ATOM 845 C CA . ILE A 1 101 ? -13.161 2.059 -2.396 1.00 96.50 101 ILE A CA 1
ATOM 846 C C . ILE A 1 101 ? -14.223 2.117 -3.501 1.00 96.50 101 ILE A C 1
ATOM 848 O O . ILE A 1 101 ? -14.390 1.147 -4.243 1.00 96.50 101 ILE A O 1
ATOM 852 N N . GLU A 1 102 ? -14.906 3.254 -3.657 1.00 97.50 102 GLU A N 1
ATOM 853 C CA . GLU A 1 102 ? -15.871 3.473 -4.740 1.00 97.50 102 GLU A CA 1
ATOM 854 C C . GLU A 1 102 ? -15.210 3.319 -6.115 1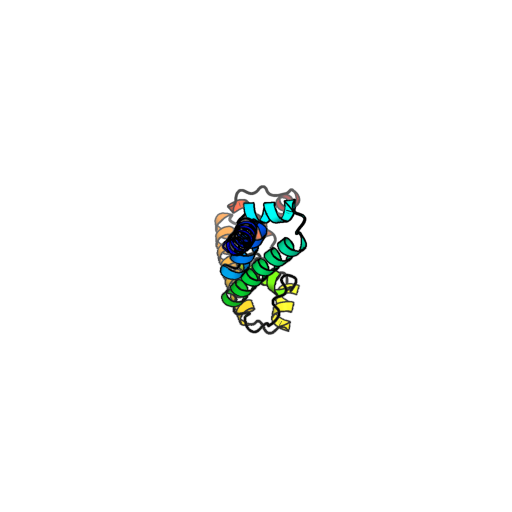.00 97.50 102 GLU A C 1
ATOM 856 O O . GLU A 1 102 ? -15.748 2.651 -7.001 1.00 97.50 102 GLU A O 1
ATOM 861 N N . TRP A 1 103 ? -13.997 3.853 -6.279 1.00 97.06 103 TRP A N 1
ATOM 862 C CA . TRP A 1 103 ? -13.219 3.678 -7.498 1.00 97.06 103 TRP A CA 1
ATOM 863 C C . TRP A 1 103 ? -12.971 2.192 -7.802 1.00 97.06 103 TRP A C 1
ATOM 865 O O . TRP A 1 103 ? -13.219 1.760 -8.927 1.00 97.06 103 TRP A O 1
ATOM 875 N N . LEU A 1 104 ? -12.554 1.383 -6.819 1.00 97.00 104 LEU A N 1
ATOM 876 C CA . LEU A 1 104 ? -12.352 -0.063 -7.008 1.00 97.00 104 LEU A CA 1
ATOM 877 C C . LEU A 1 104 ? -13.647 -0.789 -7.407 1.00 97.00 104 LEU A C 1
ATOM 879 O O . LEU A 1 104 ? -13.614 -1.682 -8.260 1.00 97.00 104 LEU A O 1
ATOM 883 N N . ILE A 1 105 ? -14.782 -0.402 -6.813 1.00 96.38 105 ILE A N 1
ATOM 884 C CA . ILE A 1 105 ? -16.105 -0.965 -7.127 1.00 96.38 105 ILE A CA 1
ATOM 885 C C . ILE A 1 105 ? -16.463 -0.666 -8.583 1.00 96.38 105 ILE A C 1
ATOM 887 O O . ILE A 1 105 ? -16.800 -1.583 -9.334 1.00 96.38 105 ILE A O 1
ATOM 891 N N . ASN A 1 106 ? -16.314 0.592 -9.000 1.00 96.00 106 ASN A N 1
ATOM 892 C CA . ASN A 1 106 ? -16.638 1.049 -10.352 1.00 96.00 106 ASN A CA 1
ATOM 893 C C . ASN A 1 106 ? -15.777 0.379 -11.437 1.00 96.00 106 ASN A C 1
ATOM 895 O O . ASN A 1 106 ? -16.201 0.288 -12.587 1.00 96.00 106 ASN A O 1
ATOM 899 N N . HIS A 1 107 ? -14.600 -0.136 -11.071 1.00 94.69 107 HIS A N 1
ATOM 900 C CA . HIS A 1 107 ? -13.693 -0.848 -11.975 1.00 94.69 107 HIS A CA 1
ATOM 901 C C . HIS A 1 107 ? -13.740 -2.379 -11.823 1.00 94.69 107 HIS A C 1
ATOM 903 O O . HIS A 1 107 ? -12.937 -3.081 -12.437 1.00 94.69 107 HIS A O 1
ATOM 909 N N . GLY A 1 108 ? -14.677 -2.919 -11.034 1.00 95.00 108 GLY A N 1
ATOM 910 C CA . GLY A 1 108 ? -14.898 -4.364 -10.918 1.00 95.00 108 GLY A CA 1
ATOM 911 C C . GLY A 1 108 ? -13.767 -5.129 -10.220 1.00 95.00 108 GLY A C 1
ATOM 912 O O . GLY A 1 108 ? -13.587 -6.324 -10.462 1.00 95.00 108 GLY A O 1
ATOM 913 N N . LEU A 1 109 ? -13.003 -4.469 -9.347 1.00 96.12 109 LEU A N 1
ATOM 914 C CA . LEU A 1 109 ? -11.831 -5.035 -8.669 1.00 96.12 109 LEU A CA 1
ATOM 915 C C . LEU A 1 109 ? -12.212 -5.742 -7.358 1.00 96.12 109 LEU A C 1
ATOM 917 O O . LEU A 1 109 ? -11.708 -5.435 -6.278 1.00 96.12 109 LEU A O 1
ATOM 921 N N . ALA A 1 110 ? -13.133 -6.704 -7.451 1.00 95.94 110 ALA A N 1
ATOM 922 C CA . ALA A 1 110 ? -13.718 -7.386 -6.293 1.00 95.94 110 ALA A CA 1
ATOM 923 C C . ALA A 1 110 ? -12.685 -8.120 -5.417 1.00 95.94 110 ALA A C 1
ATOM 925 O O . ALA A 1 110 ? -12.807 -8.116 -4.193 1.00 95.94 110 ALA A O 1
ATOM 926 N N . GLU A 1 111 ? -11.658 -8.718 -6.024 1.00 97.19 111 GLU A N 1
ATOM 927 C CA . GLU A 1 111 ? -10.593 -9.431 -5.304 1.00 97.19 111 GLU A CA 1
ATOM 928 C C . GLU A 1 111 ? -9.714 -8.454 -4.507 1.00 97.19 111 GLU A C 1
ATOM 930 O O . GLU A 1 111 ? -9.444 -8.678 -3.328 1.00 97.19 111 GLU A O 1
ATOM 935 N N . THR A 1 112 ? -9.370 -7.305 -5.095 1.00 97.56 112 THR A N 1
ATOM 936 C CA . THR A 1 112 ? -8.673 -6.212 -4.400 1.00 97.56 112 THR A CA 1
ATOM 937 C C . THR A 1 112 ? -9.503 -5.672 -3.229 1.00 97.56 112 THR A C 1
ATOM 939 O O . THR A 1 112 ? -8.976 -5.456 -2.138 1.00 97.56 112 THR A O 1
ATOM 942 N N . ILE A 1 113 ? -10.821 -5.519 -3.414 1.00 97.50 113 ILE A N 1
ATOM 943 C CA . ILE A 1 113 ? -11.748 -5.109 -2.345 1.00 97.50 113 ILE A CA 1
ATOM 944 C C . ILE A 1 113 ? -11.794 -6.149 -1.219 1.00 97.50 113 ILE A C 1
ATOM 946 O O . ILE A 1 113 ? -11.859 -5.781 -0.047 1.00 97.50 113 ILE A O 1
ATOM 950 N N . ALA A 1 114 ? -11.767 -7.444 -1.542 1.00 97.75 114 ALA A N 1
ATOM 951 C CA . ALA A 1 114 ? -11.749 -8.501 -0.534 1.00 97.75 114 ALA A CA 1
ATOM 952 C C . ALA A 1 114 ? -10.481 -8.435 0.332 1.00 97.75 114 ALA A C 1
ATOM 954 O O . ALA A 1 114 ? -10.574 -8.565 1.551 1.00 97.75 114 ALA A O 1
ATOM 955 N N . ILE A 1 115 ? -9.323 -8.145 -0.272 1.00 97.69 115 ILE A N 1
ATOM 956 C CA . ILE A 1 115 ? -8.071 -7.934 0.468 1.00 97.69 115 ILE A CA 1
ATOM 957 C C . ILE A 1 115 ? -8.178 -6.716 1.388 1.00 97.69 115 ILE A C 1
ATOM 959 O O . ILE A 1 115 ? -7.814 -6.805 2.558 1.00 97.69 115 ILE A O 1
ATOM 963 N N . PHE A 1 116 ? -8.715 -5.595 0.898 1.00 96.81 116 PHE A N 1
ATOM 964 C CA . PHE A 1 116 ? -8.959 -4.421 1.740 1.00 96.81 116 PHE A CA 1
ATOM 965 C C . PHE A 1 116 ? -9.839 -4.764 2.954 1.00 96.81 116 PHE A C 1
ATOM 967 O O . PHE A 1 116 ? -9.481 -4.447 4.085 1.00 96.81 116 PHE A O 1
ATOM 974 N N . LYS A 1 117 ? -10.951 -5.481 2.745 1.00 96.00 117 LYS A N 1
ATOM 975 C CA . LYS A 1 117 ? -11.840 -5.913 3.837 1.00 96.00 117 LYS A CA 1
ATOM 976 C C . LYS A 1 117 ? -11.130 -6.808 4.849 1.00 96.00 117 LYS A C 1
ATOM 978 O O . LYS A 1 117 ? -11.333 -6.638 6.045 1.00 96.00 117 LYS A O 1
ATOM 983 N N . GLN A 1 118 ? -10.277 -7.717 4.380 1.00 96.69 118 GLN A N 1
ATOM 984 C CA . GLN A 1 118 ? -9.464 -8.559 5.254 1.00 96.69 118 GLN A CA 1
ATOM 985 C C . GLN A 1 118 ? -8.525 -7.717 6.133 1.00 96.69 118 GLN A C 1
ATOM 987 O O . GLN A 1 118 ? -8.433 -7.959 7.335 1.00 96.69 118 GLN A O 1
ATOM 992 N N . GLN A 1 119 ? -7.878 -6.694 5.563 1.00 95.94 119 GLN A N 1
ATOM 993 C CA . GLN A 1 119 ? -7.052 -5.764 6.338 1.00 95.94 119 GLN A CA 1
ATOM 994 C C . GLN A 1 119 ? -7.876 -4.982 7.370 1.00 95.94 119 GLN A C 1
ATOM 996 O O . GLN A 1 119 ? -7.408 -4.784 8.489 1.00 95.94 119 GLN A O 1
ATOM 1001 N N . GLU A 1 120 ? -9.099 -4.561 7.036 1.00 94.56 120 GLU A N 1
ATOM 1002 C CA . GLU A 1 120 ? -9.976 -3.882 7.998 1.00 94.56 120 GLU A CA 1
ATOM 1003 C C . GLU A 1 120 ? -10.376 -4.808 9.152 1.00 94.56 120 GLU A C 1
ATOM 1005 O O . GLU A 1 120 ? -10.299 -4.395 10.305 1.00 94.56 120 GLU A O 1
ATOM 1010 N N . THR A 1 121 ? -10.688 -6.080 8.891 1.00 94.44 121 THR A N 1
ATOM 1011 C CA . THR A 1 121 ? -10.951 -7.062 9.957 1.00 94.44 121 THR A CA 1
ATOM 1012 C C . THR A 1 121 ? -9.739 -7.254 10.878 1.00 94.44 121 THR A C 1
ATOM 1014 O O . THR A 1 121 ? -9.887 -7.330 12.099 1.00 94.44 121 THR A O 1
ATOM 1017 N N . GLU A 1 122 ? -8.521 -7.289 10.327 1.00 94.94 122 GLU A N 1
ATOM 1018 C CA . GLU A 1 122 ? -7.292 -7.328 11.135 1.00 94.94 122 GLU A CA 1
ATOM 1019 C C . GLU A 1 122 ? -7.151 -6.076 12.014 1.00 94.94 122 GLU A C 1
ATOM 1021 O O . GLU A 1 122 ? -6.802 -6.179 13.193 1.00 94.94 122 GLU A O 1
ATOM 1026 N N . ARG A 1 123 ? -7.467 -4.890 11.479 1.00 94.19 123 ARG A N 1
ATOM 1027 C CA . ARG A 1 123 ? -7.455 -3.643 12.256 1.00 94.19 123 ARG A CA 1
ATOM 1028 C C . ARG A 1 123 ? -8.516 -3.614 13.344 1.00 94.19 123 ARG A C 1
ATOM 1030 O O . ARG A 1 123 ? -8.216 -3.140 14.434 1.00 94.19 123 ARG A O 1
ATOM 1037 N N . GLU A 1 124 ? -9.718 -4.118 13.084 1.00 94.31 124 GLU A N 1
ATOM 1038 C CA . GLU A 1 124 ? -10.785 -4.227 14.086 1.00 94.31 124 GLU A CA 1
ATOM 1039 C C . GLU A 1 124 ? -10.352 -5.126 15.252 1.00 94.31 124 GLU A C 1
ATOM 1041 O O . GLU A 1 124 ? -10.568 -4.784 16.418 1.00 94.31 124 GLU A O 1
ATOM 1046 N N . ALA A 1 125 ? -9.666 -6.235 14.957 1.00 94.38 125 ALA A N 1
ATOM 1047 C CA . ALA A 1 125 ? -9.100 -7.110 15.980 1.00 94.38 125 ALA A CA 1
ATOM 1048 C C . ALA A 1 125 ? -8.012 -6.403 16.808 1.00 94.38 125 ALA A C 1
ATOM 1050 O O . ALA A 1 125 ? -8.016 -6.495 18.037 1.00 94.38 125 ALA A O 1
ATOM 1051 N N . ILE A 1 126 ? -7.117 -5.647 16.159 1.00 94.69 126 ILE A N 1
ATOM 1052 C CA . ILE A 1 126 ? -6.121 -4.808 16.849 1.00 94.69 126 ILE A CA 1
ATOM 1053 C C . ILE A 1 126 ? -6.823 -3.753 17.709 1.00 94.69 126 ILE A C 1
ATOM 1055 O O . ILE A 1 126 ? -6.461 -3.554 18.866 1.00 94.69 126 ILE A O 1
ATOM 1059 N N . PHE A 1 127 ? -7.859 -3.098 17.187 1.00 95.69 127 PHE A N 1
ATOM 1060 C CA . PHE A 1 127 ? -8.604 -2.087 17.927 1.00 95.69 127 PHE A CA 1
ATOM 1061 C C . PHE A 1 127 ? -9.256 -2.673 19.181 1.00 95.69 127 PHE A C 1
ATOM 1063 O O . PHE A 1 127 ? -9.217 -2.047 20.237 1.00 95.69 127 PHE A O 1
ATOM 1070 N N . ALA A 1 128 ? -9.812 -3.883 19.103 1.00 94.31 128 ALA A N 1
ATOM 1071 C CA . ALA A 1 128 ? -10.354 -4.574 20.268 1.00 94.31 128 ALA A CA 1
ATOM 1072 C C . ALA A 1 128 ? -9.281 -4.808 21.349 1.00 94.31 128 ALA A C 1
ATOM 1074 O O . ALA A 1 128 ? -9.519 -4.495 22.516 1.00 94.31 128 ALA A O 1
ATOM 1075 N N . GLN A 1 129 ? -8.085 -5.263 20.960 1.00 95.50 129 GLN A N 1
ATOM 1076 C CA . GLN A 1 129 ? -6.956 -5.454 21.883 1.00 95.50 129 GLN A CA 1
ATOM 1077 C C . GLN A 1 129 ? -6.496 -4.132 22.509 1.00 95.50 129 GLN A C 1
ATOM 1079 O O . GLN A 1 129 ? -6.248 -4.059 23.712 1.00 95.50 129 GLN A O 1
ATOM 1084 N N . LEU A 1 130 ? -6.428 -3.062 21.715 1.00 96.19 130 LEU A N 1
ATOM 1085 C CA . LEU A 1 130 ? -6.088 -1.729 22.207 1.00 96.19 130 LEU A CA 1
ATOM 1086 C C . LEU A 1 130 ? -7.146 -1.208 23.188 1.00 96.19 130 LEU A C 1
ATOM 1088 O O . LEU A 1 130 ? -6.799 -0.689 24.250 1.00 96.19 130 LEU A O 1
ATOM 1092 N N . LYS A 1 131 ? -8.438 -1.384 22.887 1.00 95.25 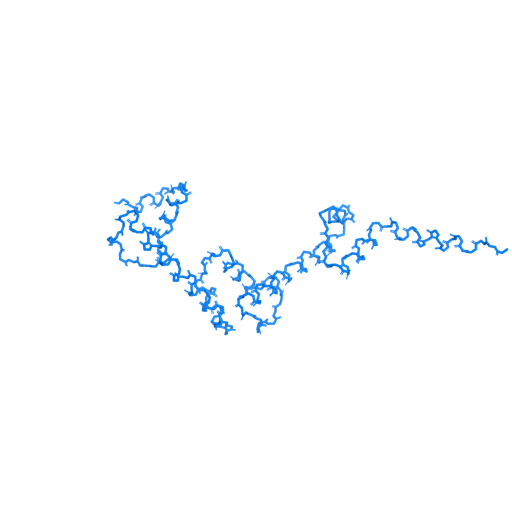131 LYS A N 1
ATOM 1093 C CA . LYS A 1 131 ? -9.523 -1.003 23.803 1.00 95.25 131 LYS A CA 1
ATOM 1094 C C . LYS A 1 131 ? -9.404 -1.727 25.140 1.00 95.25 131 LYS A C 1
ATOM 1096 O O . LYS A 1 131 ? -9.575 -1.089 26.178 1.00 95.25 131 LYS A O 1
ATOM 1101 N N . GLU A 1 132 ? -9.040 -3.005 25.131 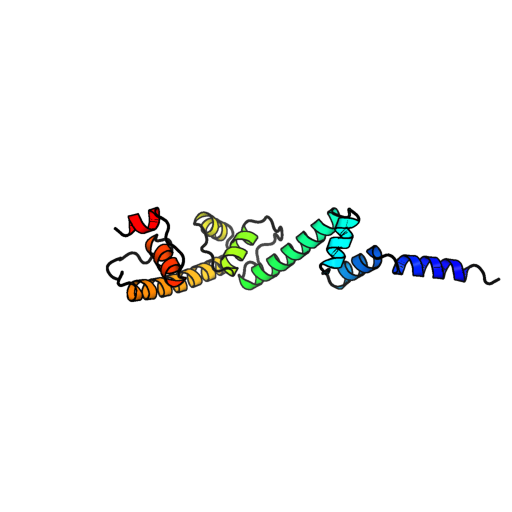1.00 95.31 132 GLU A N 1
ATOM 1102 C CA . GLU A 1 132 ? -8.787 -3.761 26.356 1.00 95.31 132 GLU A CA 1
ATOM 1103 C C . GLU A 1 132 ? -7.570 -3.214 27.119 1.00 95.31 132 GLU A C 1
ATOM 1105 O O . GLU A 1 132 ? -7.692 -2.852 28.294 1.00 95.31 132 GLU A O 1
ATOM 1110 N N . LYS A 1 133 ? -6.424 -3.065 26.437 1.00 96.56 133 LYS A N 1
ATOM 1111 C CA . LYS A 1 133 ? -5.160 -2.567 27.007 1.00 96.56 133 LYS A CA 1
ATOM 1112 C C . LYS A 1 133 ? -5.322 -1.206 27.688 1.00 96.56 133 LYS A C 1
ATOM 1114 O O . LYS A 1 133 ? -4.834 -1.009 28.801 1.00 96.56 133 LYS A O 1
ATOM 1119 N N . TYR A 1 134 ? -6.038 -0.285 27.046 1.00 95.06 134 TYR A N 1
ATOM 1120 C CA . TYR A 1 134 ? -6.259 1.080 27.533 1.00 95.06 134 TYR A CA 1
ATOM 1121 C C . TYR A 1 134 ? -7.594 1.257 28.276 1.00 95.06 134 TYR A C 1
ATOM 1123 O O . TYR A 1 134 ? -7.995 2.381 28.569 1.00 95.06 134 TYR A O 1
ATOM 1131 N N . LYS A 1 135 ? -8.282 0.158 28.627 1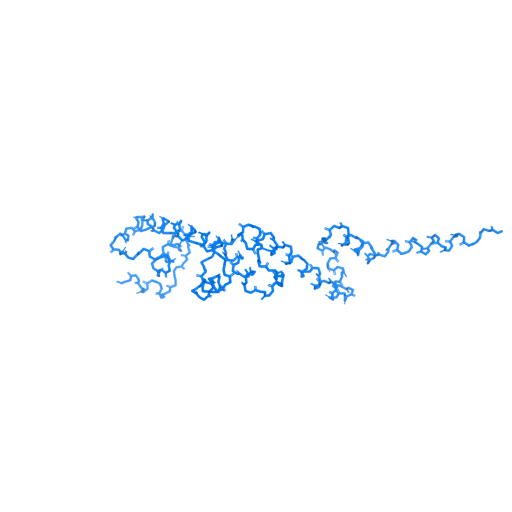.00 94.31 135 LYS A N 1
ATOM 1132 C CA . LYS A 1 135 ? -9.546 0.152 29.393 1.00 94.31 135 LYS A CA 1
ATOM 1133 C C . LYS A 1 135 ? -10.672 0.989 28.760 1.00 94.31 135 LYS A C 1
ATOM 1135 O O . LYS A 1 135 ? -11.577 1.449 29.456 1.00 94.31 135 LYS A O 1
ATOM 1140 N N . ALA A 1 136 ? -10.669 1.126 27.437 1.00 92.88 136 ALA A N 1
ATOM 1141 C CA . ALA A 1 136 ? -11.658 1.862 26.651 1.00 92.88 136 ALA A CA 1
ATOM 1142 C C . ALA A 1 136 ? -12.868 1.000 26.222 1.00 92.88 136 ALA A C 1
ATOM 1144 O O . ALA A 1 136 ? -13.589 1.344 25.290 1.00 92.88 136 ALA A O 1
ATOM 1145 N N . ASN A 1 137 ? -13.142 -0.107 26.923 1.00 89.44 137 ASN A N 1
ATOM 1146 C CA . ASN A 1 137 ? -14.207 -1.071 26.591 1.00 89.44 137 ASN A CA 1
ATOM 1147 C C . ASN A 1 137 ? -15.632 -0.492 26.617 1.00 89.44 137 ASN A C 1
ATOM 1149 O O . ASN A 1 137 ? -16.561 -1.109 26.106 1.00 89.44 137 ASN A O 1
ATOM 1153 N N . LYS A 1 138 ? -15.821 0.685 27.224 1.00 88.44 138 LYS A N 1
ATOM 1154 C CA . LYS A 1 138 ? -17.103 1.403 27.199 1.00 88.44 138 LYS A CA 1
ATOM 1155 C C . LYS A 1 138 ? -17.402 2.034 25.834 1.00 88.44 138 LYS A C 1
ATOM 1157 O O . LYS A 1 138 ? -18.553 2.368 25.575 1.00 88.44 138 LYS A O 1
ATOM 1162 N N . TYR A 1 139 ? -16.391 2.208 24.983 1.00 87.81 139 TYR A N 1
ATOM 1163 C CA . TYR A 1 139 ? -16.552 2.739 23.637 1.00 87.81 139 TYR A CA 1
ATOM 1164 C C . TYR A 1 139 ? -17.056 1.643 22.692 1.00 87.81 139 TYR A C 1
ATOM 1166 O O . TYR A 1 139 ? -16.355 0.666 22.407 1.00 87.81 139 TYR A O 1
ATOM 1174 N N . THR A 1 140 ? -18.297 1.796 22.235 1.00 85.56 140 THR A N 1
ATOM 1175 C CA . THR A 1 140 ? -19.024 0.768 21.478 1.00 85.56 140 THR A CA 1
ATOM 1176 C C . THR A 1 140 ? -18.673 0.736 19.998 1.00 85.56 140 THR A C 1
ATOM 1178 O O . THR A 1 140 ? -18.836 -0.308 19.373 1.00 85.56 140 THR A O 1
ATOM 1181 N N . ASP A 1 141 ? -18.179 1.840 19.439 1.00 87.31 141 ASP A N 1
ATOM 1182 C CA . ASP A 1 141 ? -17.789 1.887 18.036 1.00 87.31 141 ASP A CA 1
ATOM 1183 C C . ASP A 1 141 ? -16.549 1.000 17.796 1.00 87.31 141 ASP A C 1
ATOM 1185 O O . ASP A 1 141 ? -15.568 0.987 18.556 1.00 87.31 141 ASP A O 1
ATOM 1189 N N . SER A 1 142 ? -16.653 0.158 16.772 1.00 83.44 142 SER A N 1
ATOM 1190 C CA . SER A 1 142 ? -15.618 -0.766 16.309 1.00 83.44 142 SER A CA 1
ATOM 1191 C C . SER A 1 142 ? -14.922 -0.268 15.048 1.00 83.44 142 SER A C 1
ATOM 1193 O O . SER A 1 142 ? -13.983 -0.913 14.597 1.00 83.44 142 SER A O 1
ATOM 1195 N N . SER A 1 143 ? -15.352 0.870 14.500 1.00 87.94 143 SER A N 1
ATOM 1196 C CA . SER A 1 143 ? -14.789 1.451 13.294 1.00 87.94 143 SER A CA 1
ATOM 1197 C C . SER A 1 143 ? -13.304 1.757 13.463 1.00 87.94 143 SER A C 1
ATOM 1199 O O . SER A 1 143 ? -12.874 2.481 14.365 1.00 87.94 143 SER A O 1
ATOM 1201 N N . THR A 1 144 ? -12.520 1.249 12.525 1.00 86.88 144 THR A N 1
ATOM 1202 C CA . THR A 1 144 ? -11.093 1.536 12.328 1.00 86.88 144 THR A CA 1
ATOM 1203 C C . THR A 1 144 ? -10.863 2.939 11.762 1.00 86.88 144 THR A C 1
ATOM 1205 O O . THR A 1 144 ? -9.736 3.422 11.752 1.00 86.88 144 THR A O 1
ATOM 1208 N N . ALA A 1 145 ? -11.924 3.623 11.322 1.00 86.12 145 ALA A N 1
ATOM 1209 C CA . ALA A 1 145 ? -11.906 5.048 10.997 1.00 86.12 145 ALA A CA 1
ATOM 1210 C C . ALA A 1 145 ? -12.220 5.933 12.219 1.00 86.12 145 ALA A C 1
ATOM 1212 O O . ALA A 1 145 ? -12.199 7.160 12.119 1.00 86.12 145 ALA A O 1
ATOM 1213 N N . SER A 1 146 ? -12.540 5.335 13.374 1.00 90.94 146 SER A N 1
ATOM 1214 C CA . SER A 1 146 ? -12.840 6.100 14.581 1.00 90.94 146 SER A CA 1
ATOM 1215 C C . SER A 1 146 ? -11.611 6.861 15.073 1.00 90.94 146 SER A C 1
ATOM 1217 O O . SER A 1 146 ? -10.473 6.385 15.030 1.00 90.94 146 SER A O 1
ATOM 1219 N N . ARG A 1 147 ? -11.858 8.051 15.626 1.00 91.56 147 ARG A N 1
ATOM 1220 C CA . ARG A 1 147 ? -10.800 8.862 16.234 1.00 91.56 147 ARG A CA 1
ATOM 1221 C C . ARG A 1 147 ? -10.116 8.134 17.390 1.00 91.56 147 ARG A C 1
ATOM 1223 O O . ARG A 1 147 ? -8.908 8.271 17.559 1.00 91.56 147 ARG A O 1
ATOM 1230 N N . LEU A 1 148 ? -10.872 7.334 18.148 1.00 94.44 148 LEU A N 1
ATOM 1231 C CA . LEU A 1 148 ? -10.316 6.549 19.243 1.00 94.44 148 LEU A CA 1
ATOM 1232 C C . LEU A 1 148 ? -9.280 5.543 18.737 1.00 94.44 148 LEU A C 1
ATOM 1234 O O . LEU A 1 148 ? -8.220 5.445 19.343 1.00 94.44 148 LEU A O 1
ATOM 1238 N N . TYR A 1 149 ? -9.547 4.824 17.643 1.00 94.31 149 TYR A N 1
ATOM 1239 C CA . TYR A 1 149 ? -8.580 3.864 17.109 1.00 94.31 149 TYR A CA 1
ATOM 1240 C C . TYR A 1 149 ? -7.235 4.527 16.791 1.00 94.31 149 TYR A C 1
ATOM 1242 O O . TYR A 1 149 ? -6.203 4.052 17.259 1.00 94.31 149 TYR A O 1
ATOM 1250 N N . LEU A 1 150 ? -7.256 5.666 16.090 1.00 92.44 150 LEU A N 1
ATOM 1251 C CA . LEU A 1 150 ? -6.045 6.418 15.734 1.00 92.44 150 LEU A CA 1
ATOM 1252 C C . LEU A 1 150 ? -5.270 6.884 16.976 1.00 92.44 150 LEU A C 1
ATOM 1254 O O . LEU A 1 150 ? -4.049 6.755 17.033 1.00 92.44 150 LEU A O 1
ATOM 1258 N N . ILE A 1 151 ? -5.980 7.378 17.994 1.00 95.19 151 ILE A N 1
ATOM 1259 C CA . ILE A 1 151 ? -5.380 7.784 19.271 1.00 95.19 151 ILE A CA 1
ATOM 1260 C C . ILE A 1 151 ? -4.733 6.586 19.974 1.00 95.19 151 ILE A C 1
ATOM 1262 O O . ILE A 1 151 ? -3.597 6.681 20.432 1.00 95.19 151 ILE A O 1
ATOM 1266 N N . LEU A 1 152 ? -5.432 5.450 20.061 1.00 95.19 152 LEU A N 1
ATOM 1267 C CA . LEU A 1 152 ? -4.898 4.268 20.734 1.00 95.19 152 LEU A CA 1
ATOM 1268 C C . LEU A 1 152 ? -3.692 3.678 19.996 1.00 95.19 152 LEU A C 1
ATOM 1270 O O . LEU A 1 152 ? -2.778 3.197 20.657 1.00 95.19 152 LEU A O 1
ATOM 1274 N N . GLN A 1 153 ? -3.659 3.740 18.660 1.00 94.38 153 GLN A N 1
ATOM 1275 C CA . GLN A 1 153 ? -2.476 3.347 17.891 1.00 94.38 153 GLN A CA 1
ATOM 1276 C C . GLN A 1 153 ? -1.263 4.208 18.250 1.00 94.38 153 GLN A C 1
ATOM 1278 O O . GLN A 1 153 ? -0.211 3.653 18.543 1.00 94.38 153 GLN A O 1
ATOM 1283 N N . LYS A 1 154 ? -1.421 5.538 18.304 1.00 95.06 154 LYS A N 1
ATOM 1284 C CA . LYS A 1 154 ? -0.339 6.453 18.702 1.00 95.06 154 LYS A CA 1
ATOM 1285 C C . LYS A 1 154 ? 0.178 6.173 20.108 1.00 95.06 154 LYS A C 1
ATOM 1287 O O . LYS A 1 154 ? 1.382 6.142 20.342 1.00 95.06 154 LYS A O 1
ATOM 1292 N N . LEU A 1 155 ? -0.731 5.925 21.049 1.00 93.88 155 LEU A N 1
ATOM 1293 C CA . LEU A 1 155 ? -0.349 5.554 22.411 1.00 93.88 155 LEU A CA 1
ATOM 1294 C C . LEU A 1 155 ? 0.415 4.226 22.465 1.00 93.88 155 LEU A C 1
ATOM 1296 O O . LEU A 1 155 ? 1.244 4.042 23.353 1.00 93.88 155 LEU A O 1
ATOM 1300 N N . ASP A 1 156 ? 0.122 3.292 21.560 1.00 95.06 156 ASP A N 1
ATOM 1301 C CA . ASP A 1 156 ? 0.801 1.997 21.477 1.00 95.06 156 ASP A CA 1
ATOM 1302 C C . ASP A 1 156 ? 2.197 2.115 20.850 1.00 95.06 156 ASP A C 1
ATOM 1304 O O . ASP A 1 156 ? 3.118 1.407 21.257 1.00 95.06 156 ASP A O 1
ATOM 1308 N N . THR A 1 157 ? 2.376 3.059 19.921 1.00 94.50 157 THR A N 1
ATOM 1309 C CA . THR A 1 157 ? 3.657 3.371 19.272 1.00 94.50 157 THR A CA 1
ATOM 1310 C C . THR A 1 157 ? 4.498 4.411 20.022 1.00 94.50 157 THR A C 1
ATOM 1312 O O . THR A 1 157 ? 5.578 4.766 19.552 1.00 94.50 157 THR A O 1
ATOM 1315 N N . ASN A 1 158 ? 4.060 4.861 21.208 1.00 92.38 158 ASN A N 1
ATOM 1316 C CA . ASN A 1 158 ? 4.670 5.955 21.980 1.00 92.38 158 ASN A CA 1
ATOM 1317 C C . ASN A 1 158 ? 4.787 7.280 21.195 1.00 92.38 158 ASN A C 1
ATOM 1319 O O . ASN A 1 158 ? 5.692 8.080 21.437 1.00 92.38 158 ASN A O 1
ATOM 1323 N N . GLU A 1 159 ? 3.871 7.528 20.264 1.00 94.19 159 GLU A N 1
ATOM 1324 C CA . GLU A 1 159 ? 3.751 8.813 19.581 1.00 94.19 159 GLU A CA 1
ATOM 1325 C C . GLU A 1 159 ? 3.042 9.845 20.469 1.00 94.19 159 GLU A C 1
ATOM 1327 O O . GLU A 1 159 ? 2.086 9.537 21.187 1.00 94.19 159 GLU A O 1
ATOM 1332 N N . GLU A 1 160 ? 3.495 11.099 20.406 1.00 93.44 160 GLU A N 1
ATOM 1333 C CA . GLU A 1 160 ? 2.865 12.194 21.141 1.00 93.44 160 GLU A CA 1
ATOM 1334 C C . GLU A 1 160 ? 1.484 12.528 20.558 1.00 93.44 160 GLU A C 1
ATOM 1336 O O . GLU A 1 160 ? 1.314 12.731 19.352 1.00 93.44 160 GLU A O 1
ATOM 1341 N N . LEU A 1 161 ? 0.485 12.620 21.438 1.00 93.94 161 LEU A N 1
ATOM 1342 C CA . LEU A 1 161 ? -0.845 13.092 21.068 1.00 93.94 161 LEU A CA 1
ATOM 1343 C C . LEU A 1 161 ? -0.835 14.610 20.889 1.00 93.94 161 LEU A C 1
ATOM 1345 O O . LEU A 1 161 ? -0.285 15.346 21.709 1.00 93.94 161 LEU A O 1
ATOM 1349 N N . ILE A 1 162 ? -1.512 15.097 19.852 1.00 93.25 162 ILE A N 1
ATOM 1350 C CA . ILE A 1 162 ? -1.694 16.542 19.672 1.00 93.25 162 ILE A CA 1
ATOM 1351 C C . ILE A 1 162 ? -2.793 17.068 20.599 1.00 93.25 162 ILE A C 1
ATOM 1353 O O . ILE A 1 162 ? -3.681 16.330 21.024 1.00 93.25 162 ILE A O 1
ATOM 1357 N N . TYR A 1 163 ? -2.805 18.382 20.839 1.00 92.81 163 TYR A N 1
ATOM 1358 C CA . TYR A 1 163 ? -3.790 19.031 21.715 1.00 92.81 163 TYR A CA 1
ATOM 1359 C C . TYR A 1 163 ? -5.243 18.625 21.409 1.00 92.81 163 TYR A C 1
ATOM 1361 O O . TYR A 1 163 ? -6.006 18.303 22.313 1.00 92.81 163 TYR A O 1
ATOM 1369 N N . SER A 1 164 ? -5.618 18.574 20.126 1.00 92.75 164 SER A N 1
ATOM 1370 C CA . SER A 1 164 ? -6.985 18.208 19.732 1.00 92.75 164 SER A CA 1
ATOM 1371 C C . SER A 1 164 ? -7.351 16.743 20.011 1.00 92.75 164 SER A C 1
ATOM 1373 O O . SER A 1 164 ? -8.533 16.432 20.107 1.00 92.75 164 SER A O 1
ATOM 1375 N N . GLU A 1 165 ? -6.369 15.845 20.112 1.00 93.75 165 GLU A N 1
ATOM 1376 C CA . GLU A 1 165 ? -6.568 14.436 20.475 1.00 93.75 165 GLU A CA 1
ATOM 1377 C C . GLU A 1 165 ? -6.702 14.284 21.989 1.00 93.75 165 GLU A C 1
ATOM 1379 O O . GLU A 1 165 ? -7.603 13.587 22.440 1.00 93.75 165 GLU A O 1
ATOM 1384 N N . VAL A 1 166 ? -5.878 15.001 22.761 1.00 91.12 166 VAL A N 1
ATOM 1385 C CA . VAL A 1 166 ? -5.985 15.052 24.228 1.00 91.12 166 VAL A CA 1
ATOM 1386 C C . VAL A 1 166 ? -7.339 15.621 24.648 1.00 91.12 166 VAL A C 1
ATOM 1388 O O . VAL A 1 166 ? -8.069 14.969 25.383 1.00 91.12 166 VAL A O 1
ATOM 1391 N N . ASN A 1 167 ? -7.731 16.773 24.097 1.00 91.94 167 ASN A N 1
ATOM 1392 C CA . ASN A 1 167 ? -9.013 17.417 24.395 1.00 91.94 167 ASN A CA 1
ATOM 1393 C C . ASN A 1 167 ? -10.228 16.574 23.965 1.00 91.94 167 ASN A C 1
ATOM 1395 O O . ASN A 1 167 ? -11.337 16.812 24.421 1.00 91.94 167 ASN A O 1
ATOM 1399 N N . TRP A 1 168 ? -10.061 15.624 23.041 1.00 92.94 168 TRP A N 1
ATOM 1400 C CA . TRP A 1 168 ? -11.144 14.716 22.658 1.00 92.94 168 TRP A CA 1
ATOM 1401 C C . TRP A 1 168 ? -11.349 13.580 23.679 1.00 92.94 168 TRP A C 1
ATOM 1403 O O . TRP A 1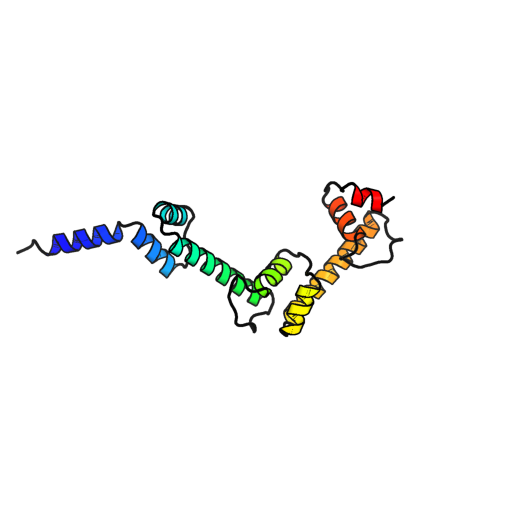 168 ? -12.421 12.982 23.699 1.00 92.94 168 TRP A O 1
ATOM 1413 N N . LEU A 1 169 ? -10.337 13.274 24.502 1.00 87.94 169 LEU A N 1
ATOM 1414 C CA . LEU A 1 169 ? -10.386 12.232 25.535 1.00 87.94 169 LEU A CA 1
ATOM 1415 C C . LEU A 1 169 ? -10.906 12.722 26.900 1.00 87.94 169 LEU A C 1
ATOM 1417 O O . LEU A 1 169 ? -11.171 11.876 27.757 1.00 87.94 169 LEU A O 1
ATOM 1421 N N . GLU A 1 170 ? -10.993 14.040 27.112 1.00 80.81 170 GLU A N 1
ATOM 1422 C CA . GLU A 1 170 ? -11.534 14.681 28.328 1.00 80.81 170 GLU A CA 1
ATOM 1423 C C . GLU A 1 170 ? -13.066 14.585 28.408 1.00 80.81 170 GLU A C 1
ATOM 1425 O O . GLU A 1 170 ? -13.568 14.278 29.517 1.00 80.81 170 GLU A O 1
#

Sequence (170 aa):
MISGCSHYWNSFKNDISNPLFAILWKLNAENQLNHDEIEWLKSNQLFATVIMIEEMELQQQFLALKEKYHATKYHDLSPYNPLHTILKKLDTKTRLEDFEIEWLINHGLAETIAIFKQQETEREAIFAQLKEKYKANKYTDSSTASRLYLILQKLDTNEELIYSEVNWLE

Foldseek 3Di:
DPDVVVVVVVVVVVCVVPLVNVLVVCCVVPVDDDPVSLVVCVVVVVVVVNVVSVQSVLLVVQVVLCVVLVVVVDDDSGSPDLSVVVSVCLVVLHQDDPVSLVVCVVVVSVSNNVSNVVSQVVLLVVQVVLCVVVVVVVDPDSGCPDLSSVLSVCVVVVHDDDPVSVVVVD